Protein AF-A0A528D632-F1 (afdb_monomer_lite)

Secondary structure (DSSP, 8-state):
-HHHHHHHHHHHHHH---B-HHHHHHHHHHHHHHHT-SS---------SBGGGGTTTTT-HHHHHHTT-S-----SSGGGG-S----TT----B-TTS-HHHHHHHHHHHT-SEEEEEETTEEEEEEEHHHHHHHHH-S---TTGGG--

Foldseek 3Di:
DLQLLVQQVCCCVPVVAQADSVQSVFRSVQVVVCVPDPDDDDDDTDRPGGNPVQCVASVDPLNCLVVVSDDDDDPVDCVVVCSCPPDVPNAQAAEPPDDLVVVVVSCVVVVHQKHFHADVNHGPGMDGVVNSVCVVVDHDPDPCVVVPD

pLDDT: mean 85.79, std 14.34, range [45.31, 97.81]

Structure (mmCIF, N/CA/C/O backbone):
data_AF-A0A528D632-F1
#
_entry.id   AF-A0A528D632-F1
#
loop_
_atom_site.group_PDB
_atom_site.id
_atom_site.type_symbol
_atom_site.label_atom_id
_atom_site.label_alt_id
_atom_site.label_comp_id
_atom_site.label_asym_id
_atom_site.label_entity_id
_atom_site.label_seq_id
_atom_site.pdbx_PDB_ins_code
_atom_site.Cartn_x
_atom_site.Cartn_y
_atom_site.Cartn_z
_atom_site.occupancy
_atom_site.B_iso_or_equiv
_atom_site.auth_seq_id
_atom_site.auth_comp_id
_atom_site.auth_asym_id
_atom_site.auth_atom_id
_atom_site.pdbx_PDB_model_num
ATOM 1 N N . ASP A 1 1 ? 0.995 -3.162 16.454 1.00 77.38 1 ASP A N 1
ATOM 2 C CA . ASP A 1 1 ? 1.381 -2.647 15.122 1.00 77.38 1 ASP A CA 1
ATOM 3 C C . ASP A 1 1 ? 0.750 -3.422 13.972 1.00 77.38 1 ASP A C 1
ATOM 5 O O . ASP A 1 1 ? -0.136 -2.868 13.336 1.00 77.38 1 ASP A O 1
ATOM 9 N N . LYS A 1 2 ? 1.076 -4.706 13.749 1.00 89.50 2 LYS A N 1
ATOM 10 C CA . LYS A 1 2 ? 0.520 -5.507 12.629 1.00 89.50 2 LYS A CA 1
ATOM 11 C C . LYS A 1 2 ? -1.016 -5.512 12.542 1.00 89.50 2 LYS A C 1
ATOM 13 O O . LYS A 1 2 ? -1.573 -5.201 11.497 1.00 89.50 2 LYS A O 1
ATOM 18 N N . GLN A 1 3 ? -1.706 -5.791 13.650 1.00 91.00 3 GLN A N 1
ATOM 19 C CA . GLN A 1 3 ? -3.179 -5.802 13.692 1.00 91.00 3 GLN A CA 1
ATOM 20 C C . GLN A 1 3 ? -3.796 -4.434 13.361 1.00 91.00 3 GLN A C 1
ATOM 22 O O . GLN A 1 3 ? -4.801 -4.367 12.661 1.00 91.00 3 GLN A O 1
ATOM 27 N N . SER A 1 4 ? -3.165 -3.340 13.795 1.00 93.00 4 SER A N 1
ATOM 28 C CA . SER A 1 4 ? -3.602 -1.982 13.465 1.00 93.00 4 SER A CA 1
ATOM 29 C C . SER A 1 4 ? -3.476 -1.691 11.968 1.00 93.00 4 SER A C 1
ATOM 31 O O . SER A 1 4 ? -4.392 -1.117 11.384 1.00 93.00 4 SER A O 1
ATOM 33 N N . MET A 1 5 ? -2.364 -2.102 11.341 1.00 94.38 5 MET A N 1
ATOM 34 C CA . MET A 1 5 ? -2.154 -1.919 9.898 1.00 94.38 5 MET A CA 1
ATOM 35 C C . MET A 1 5 ? -3.162 -2.740 9.085 1.00 94.38 5 MET A C 1
ATOM 37 O O . MET A 1 5 ? -3.758 -2.231 8.140 1.00 94.38 5 MET A O 1
ATOM 41 N N . LEU A 1 6 ? -3.407 -3.992 9.481 1.00 93.56 6 LEU A N 1
ATOM 42 C CA . LEU A 1 6 ? -4.416 -4.833 8.836 1.00 93.56 6 LEU A CA 1
ATOM 43 C C . LEU A 1 6 ? -5.814 -4.225 8.975 1.00 93.56 6 LEU A C 1
ATOM 45 O O . LEU A 1 6 ? -6.523 -4.115 7.983 1.00 93.56 6 LEU A O 1
ATOM 49 N N . ALA A 1 7 ? -6.186 -3.761 10.170 1.00 95.94 7 ALA A N 1
ATOM 50 C CA . ALA A 1 7 ? -7.498 -3.169 10.408 1.00 95.94 7 ALA A CA 1
ATOM 51 C C . ALA A 1 7 ? -7.744 -1.898 9.578 1.00 95.94 7 ALA A C 1
ATOM 53 O O . ALA A 1 7 ? -8.835 -1.740 9.040 1.00 95.94 7 ALA A O 1
ATOM 54 N N . VAL A 1 8 ? -6.758 -1.001 9.426 1.00 96.50 8 VAL A N 1
ATOM 55 C CA . VAL A 1 8 ? -6.949 0.203 8.590 1.00 96.50 8 VAL A CA 1
ATOM 56 C C . VAL A 1 8 ? -7.039 -0.132 7.096 1.00 96.50 8 VAL A C 1
ATOM 58 O O . VAL A 1 8 ? -7.791 0.511 6.366 1.00 96.50 8 VAL A O 1
ATOM 61 N N . ARG A 1 9 ? -6.328 -1.165 6.630 1.00 95.88 9 ARG A N 1
ATOM 62 C CA . ARG A 1 9 ? -6.450 -1.646 5.244 1.00 95.88 9 ARG A CA 1
ATOM 63 C C . ARG A 1 9 ? -7.779 -2.363 5.002 1.00 95.88 9 ARG A C 1
ATOM 65 O O . ARG A 1 9 ? -8.373 -2.207 3.937 1.00 95.88 9 ARG A O 1
ATOM 72 N N . ASP A 1 10 ? -8.274 -3.100 5.991 1.00 96.06 10 ASP A N 1
ATOM 73 C CA . ASP A 1 10 ? -9.595 -3.735 5.957 1.00 96.06 10 ASP A CA 1
ATOM 74 C C . ASP A 1 10 ? -10.707 -2.673 5.919 1.00 96.06 10 ASP A C 1
ATOM 76 O O . ASP A 1 10 ? -11.618 -2.759 5.102 1.00 96.06 10 ASP A O 1
ATOM 80 N N . LEU A 1 11 ? -10.564 -1.602 6.708 1.00 97.06 11 LEU A N 1
ATOM 81 C CA . LEU A 1 11 ? -11.457 -0.441 6.684 1.00 97.06 11 LEU A CA 1
ATOM 82 C C . LEU A 1 11 ? -11.527 0.213 5.295 1.00 97.06 11 LEU A C 1
ATOM 84 O O . LEU A 1 11 ? -12.615 0.530 4.817 1.00 97.06 11 LEU A O 1
ATOM 88 N N . LEU A 1 12 ? -10.385 0.381 4.623 1.00 97.00 12 LEU A N 1
ATOM 89 C CA . LEU A 1 12 ? -10.356 0.902 3.256 1.00 97.00 12 LEU A CA 1
ATOM 90 C C . LEU A 1 12 ? -11.011 -0.068 2.263 1.00 97.00 12 LEU A C 1
ATOM 92 O O . LEU A 1 12 ? -11.860 0.340 1.478 1.00 97.00 12 LEU A O 1
ATOM 96 N N . SER A 1 13 ? -10.612 -1.339 2.280 1.00 96.38 13 SER A N 1
ATOM 97 C CA . SER A 1 13 ? -11.044 -2.319 1.273 1.00 96.38 13 SER A CA 1
ATOM 98 C C . SER A 1 13 ? -12.511 -2.732 1.396 1.00 96.38 13 SER A C 1
ATOM 100 O O . SER A 1 13 ? -13.128 -3.046 0.380 1.00 96.38 13 SER A O 1
ATOM 102 N N . ARG A 1 14 ? -13.080 -2.721 2.606 1.00 97.25 14 ARG A N 1
ATOM 103 C CA . ARG A 1 14 ? -14.478 -3.112 2.843 1.00 97.25 14 ARG A CA 1
ATOM 104 C C . ARG A 1 14 ? -15.439 -1.939 2.866 1.00 97.25 14 ARG A C 1
ATOM 106 O O . ARG A 1 14 ? -16.524 -2.044 2.309 1.00 97.25 14 ARG A O 1
ATOM 113 N N . GLU A 1 15 ? -15.041 -0.835 3.494 1.00 96.81 15 GLU A N 1
ATOM 114 C CA . GLU A 1 15 ? -15.937 0.300 3.752 1.00 96.81 15 GLU A CA 1
ATOM 115 C C . GLU A 1 15 ? -15.595 1.534 2.902 1.00 96.81 15 GLU A C 1
ATOM 117 O O . GLU A 1 15 ? -16.312 2.531 2.941 1.00 96.81 15 GLU A O 1
ATOM 122 N N . GLY A 1 16 ? -14.490 1.515 2.146 1.00 96.88 16 GLY A N 1
ATOM 123 C CA . GLY A 1 16 ? -14.055 2.652 1.327 1.00 96.88 16 GLY A CA 1
ATOM 124 C C . GLY A 1 16 ? -13.508 3.834 2.134 1.00 96.88 16 GLY A C 1
ATOM 125 O O . GLY A 1 16 ? -13.352 4.931 1.597 1.00 96.88 16 GLY A O 1
ATOM 126 N N . ILE A 1 17 ? -13.211 3.645 3.424 1.00 97.31 17 ILE A N 1
ATOM 127 C CA . ILE A 1 17 ? -12.763 4.725 4.310 1.00 97.31 17 ILE A CA 1
ATOM 128 C C . ILE A 1 17 ? -11.230 4.759 4.353 1.00 97.31 17 ILE A C 1
ATOM 130 O O . ILE A 1 17 ? -10.578 3.936 4.997 1.00 97.31 17 ILE A O 1
ATOM 134 N N . LEU A 1 18 ? -10.644 5.762 3.694 1.00 97.38 18 LEU A N 1
ATOM 135 C CA . LEU A 1 18 ? -9.199 6.005 3.686 1.00 97.38 18 LEU A CA 1
ATOM 136 C C . LEU A 1 18 ? -8.750 6.745 4.959 1.00 97.38 18 LEU A C 1
ATOM 138 O O . LEU A 1 18 ? -8.650 7.976 4.980 1.00 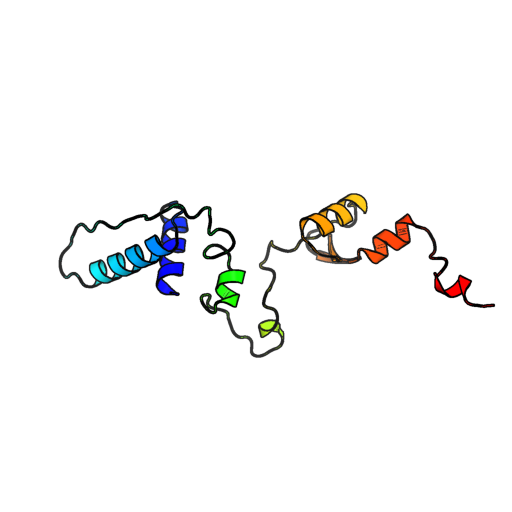97.38 18 LEU A O 1
ATOM 142 N N . ALA A 1 19 ? -8.461 5.991 6.017 1.00 97.38 19 ALA A N 1
ATOM 143 C CA . ALA A 1 19 ? -8.048 6.507 7.325 1.00 97.38 19 ALA A CA 1
ATOM 144 C C . ALA A 1 19 ? -6.544 6.331 7.607 1.00 97.38 19 ALA A C 1
ATOM 146 O O . ALA A 1 19 ? -5.868 5.525 6.970 1.00 97.38 19 ALA A O 1
ATOM 147 N N . GLY A 1 20 ? -6.010 7.074 8.580 1.00 95.94 20 GLY A N 1
ATOM 148 C CA . GLY A 1 20 ? -4.656 6.854 9.094 1.00 95.94 20 GLY A CA 1
ATOM 149 C C . GLY A 1 20 ? -4.539 5.651 10.039 1.00 95.94 20 GLY A C 1
ATOM 150 O O . GLY A 1 20 ? -5.528 5.105 10.538 1.00 95.94 20 GLY A O 1
ATOM 151 N N . SER A 1 21 ? -3.301 5.239 10.311 1.00 93.75 21 SER A N 1
ATOM 152 C CA . SER A 1 21 ? -2.975 4.013 11.057 1.00 93.75 21 SER A CA 1
ATOM 153 C C . SER A 1 21 ? -3.477 3.987 12.508 1.00 93.75 21 SER A C 1
ATOM 155 O O . SER A 1 21 ? -3.818 2.919 13.020 1.00 93.75 21 SER A O 1
ATOM 157 N N . SER A 1 22 ? -3.576 5.146 13.166 1.00 95.69 22 SER A N 1
ATOM 158 C CA . SER A 1 22 ? -4.147 5.288 14.515 1.00 95.69 22 SER A CA 1
ATOM 159 C C . SER A 1 22 ? -5.617 4.860 14.559 1.00 95.69 22 SER A C 1
ATOM 161 O O . SER A 1 22 ? -6.024 4.146 15.477 1.00 95.69 22 SER A O 1
ATOM 163 N N . SER A 1 23 ? -6.382 5.190 13.517 1.00 97.06 23 SER A N 1
ATOM 164 C CA . SER A 1 23 ? -7.759 4.718 13.327 1.00 97.06 23 SER A CA 1
ATOM 165 C C . SER A 1 23 ? -7.811 3.190 13.227 1.00 97.06 23 SER A C 1
ATOM 167 O O . SER A 1 23 ? -8.701 2.563 13.793 1.00 97.06 23 SER A O 1
ATOM 169 N N . GLY A 1 24 ? -6.810 2.571 12.590 1.00 96.25 24 GLY A N 1
ATOM 170 C CA . GLY A 1 24 ? -6.638 1.116 12.561 1.00 96.25 24 GLY A CA 1
ATOM 171 C C . GLY A 1 24 ? -6.456 0.498 13.947 1.00 96.25 24 GLY A C 1
ATOM 172 O O . GLY A 1 24 ? -7.070 -0.522 14.253 1.00 96.25 24 GLY A O 1
ATOM 173 N N . THR A 1 25 ? -5.677 1.129 14.830 1.00 96.75 25 THR A N 1
ATOM 174 C CA . THR A 1 25 ? -5.532 0.684 16.231 1.00 96.75 25 THR A CA 1
ATOM 175 C C . THR A 1 25 ? -6.862 0.735 16.979 1.00 96.75 25 THR A C 1
ATOM 177 O O . THR A 1 25 ? -7.225 -0.218 17.679 1.00 96.75 25 THR A O 1
ATOM 180 N N . LEU A 1 26 ? -7.605 1.832 16.817 1.00 97.81 26 LEU A N 1
ATOM 181 C CA . LEU A 1 26 ? -8.904 2.002 17.459 1.00 97.81 26 LEU A CA 1
ATOM 182 C C . LEU A 1 26 ? -9.930 0.997 16.923 1.00 97.81 26 LEU A C 1
ATOM 184 O O . LEU A 1 26 ? -10.650 0.382 17.709 1.00 97.81 26 LEU A O 1
ATOM 188 N N . LEU A 1 27 ? -9.961 0.775 15.608 1.00 97.50 27 LEU A N 1
ATOM 189 C CA . LEU A 1 27 ? -10.833 -0.210 14.973 1.00 97.50 27 LEU A CA 1
ATOM 190 C C . LEU A 1 27 ? -10.484 -1.637 15.402 1.00 97.50 27 LEU A C 1
ATOM 192 O O . LEU A 1 27 ? -11.369 -2.381 15.813 1.00 97.50 27 LEU A O 1
ATOM 196 N N . SER A 1 28 ? -9.203 -2.013 15.374 1.00 97.12 28 SER A N 1
ATOM 197 C CA . SER A 1 28 ? -8.739 -3.330 15.829 1.00 97.12 28 SER A CA 1
ATOM 198 C C . SER A 1 28 ? -9.178 -3.609 17.269 1.00 97.12 28 SER A C 1
ATOM 200 O O . SER A 1 28 ? -9.622 -4.713 17.589 1.00 97.12 28 SER A O 1
ATOM 202 N N . THR A 1 29 ? -9.072 -2.608 18.145 1.00 97.19 29 THR A N 1
ATOM 203 C CA . THR A 1 29 ? -9.480 -2.729 19.550 1.00 97.19 29 THR A CA 1
ATOM 204 C C . THR A 1 29 ? -10.999 -2.810 19.686 1.00 97.19 29 THR A C 1
ATOM 206 O O . THR A 1 29 ? -11.495 -3.665 20.417 1.00 97.19 29 THR A O 1
ATOM 209 N N . ALA A 1 30 ? -11.748 -1.989 18.944 1.00 97.00 30 ALA A N 1
ATOM 210 C CA . ALA A 1 30 ? -13.208 -2.031 18.933 1.00 97.00 30 ALA A CA 1
ATOM 211 C C . ALA A 1 30 ? -13.735 -3.387 18.436 1.00 97.00 30 ALA A C 1
ATOM 213 O O . ALA A 1 30 ? -14.615 -3.966 19.065 1.00 97.00 30 ALA A O 1
ATOM 214 N N . LEU A 1 31 ? -13.157 -3.941 17.365 1.00 95.56 31 LEU A N 1
ATOM 215 C CA . LEU A 1 31 ? -13.515 -5.264 16.847 1.00 95.56 31 LEU A CA 1
ATOM 216 C C . LEU A 1 31 ? -13.231 -6.370 17.864 1.00 95.56 31 LEU A C 1
ATOM 218 O O . LEU A 1 31 ? -14.060 -7.262 18.043 1.00 95.56 31 LEU A O 1
ATOM 222 N N . ARG A 1 32 ? -12.086 -6.312 18.555 1.00 96.19 32 ARG A N 1
ATOM 223 C CA . ARG A 1 32 ? -11.779 -7.247 19.643 1.00 96.19 32 ARG A CA 1
ATOM 224 C C . ARG A 1 32 ? -12.803 -7.137 20.772 1.00 96.19 32 ARG A C 1
ATOM 226 O O . ARG A 1 32 ? -13.371 -8.153 21.154 1.00 96.19 32 ARG A O 1
ATOM 233 N N . TYR A 1 33 ? -13.089 -5.920 21.233 1.00 96.31 33 TYR A N 1
ATOM 234 C CA . TYR A 1 33 ? -14.110 -5.679 22.249 1.00 96.31 33 TYR A CA 1
ATOM 235 C C . TYR A 1 33 ? -15.463 -6.256 21.822 1.00 96.31 33 TYR A C 1
ATOM 237 O O . TYR A 1 33 ? -16.060 -7.006 22.585 1.00 96.31 33 TYR A O 1
ATOM 245 N N . CYS A 1 34 ? -15.924 -5.976 20.598 1.00 96.50 34 CYS A N 1
ATOM 246 C CA . CYS A 1 34 ? -17.188 -6.492 20.067 1.00 96.50 34 CYS A CA 1
ATOM 247 C C . CYS A 1 34 ? -17.256 -8.026 20.086 1.00 96.50 34 CYS A C 1
ATOM 249 O O . CYS A 1 34 ? -18.294 -8.572 20.446 1.00 96.50 34 CYS A O 1
ATOM 251 N N . ARG A 1 35 ? -16.160 -8.719 19.744 1.00 95.81 35 ARG A N 1
ATOM 252 C CA . ARG A 1 35 ? -16.085 -10.194 19.762 1.00 95.81 35 ARG A CA 1
ATOM 253 C C . ARG A 1 35 ? -16.146 -10.788 21.169 1.00 95.81 35 ARG A C 1
ATOM 255 O O . ARG A 1 35 ? -16.583 -11.920 21.321 1.00 95.81 35 ARG A O 1
ATOM 262 N N . GLU A 1 36 ? -15.720 -10.039 22.182 1.00 97.38 36 GLU A N 1
ATOM 263 C CA . GLU A 1 36 ? -15.771 -10.454 23.589 1.00 97.38 36 GLU A CA 1
ATOM 264 C C . GLU A 1 36 ? -17.167 -10.243 24.220 1.00 97.38 36 GLU A C 1
ATOM 266 O O . GLU A 1 36 ? -17.403 -10.662 25.353 1.00 97.38 36 GLU A O 1
ATOM 271 N N . GLN A 1 37 ? -18.116 -9.601 23.521 1.00 97.44 37 GLN A N 1
ATOM 272 C CA . GLN A 1 37 ? -19.452 -9.339 24.066 1.00 97.44 37 GLN A CA 1
ATOM 273 C C . GLN A 1 37 ? -20.386 -10.542 23.907 1.00 97.44 37 GLN A C 1
ATOM 275 O O . GLN A 1 37 ? -20.523 -11.109 22.830 1.00 97.44 37 GLN A O 1
ATOM 280 N N . THR A 1 38 ? -21.112 -10.874 24.975 1.00 97.12 38 THR A N 1
ATOM 281 C CA . THR A 1 38 ? -22.133 -11.938 24.982 1.00 97.12 38 THR A CA 1
ATOM 282 C C . THR A 1 38 ? -23.506 -11.470 24.497 1.00 97.12 38 THR A C 1
ATOM 284 O O . THR A 1 38 ? -24.396 -12.283 24.264 1.00 97.12 38 THR A O 1
ATOM 287 N N . VAL A 1 39 ? -23.689 -10.157 24.346 1.00 97.06 39 VAL A N 1
ATOM 288 C CA . VAL A 1 39 ? -24.923 -9.525 23.872 1.00 97.06 39 VAL A CA 1
ATOM 289 C C . VAL A 1 39 ? -24.594 -8.481 22.814 1.00 97.06 39 VAL A C 1
ATOM 291 O O . VAL A 1 39 ? -23.543 -7.840 22.871 1.00 97.06 39 VAL A O 1
ATOM 294 N N . ALA A 1 40 ? -25.506 -8.282 21.863 1.00 95.38 40 ALA A N 1
ATOM 295 C CA . ALA A 1 40 ? -25.338 -7.279 20.819 1.00 95.38 40 ALA A CA 1
ATOM 296 C C . ALA A 1 40 ? -25.251 -5.866 21.422 1.00 95.38 40 ALA A C 1
ATOM 298 O O . ALA A 1 40 ? -26.098 -5.458 22.219 1.00 95.38 40 ALA A O 1
ATOM 299 N N . LYS A 1 41 ? -24.229 -5.105 21.016 1.00 96.06 41 LYS A N 1
ATOM 300 C CA . LYS A 1 41 ? -23.992 -3.717 21.440 1.00 96.06 41 LYS A CA 1
ATOM 301 C C . LYS A 1 41 ? -23.738 -2.825 20.229 1.00 96.06 41 LYS A C 1
ATOM 303 O O . LYS A 1 41 ? -23.304 -3.296 19.183 1.00 96.06 41 LYS A O 1
ATOM 308 N N . ARG A 1 42 ? -23.978 -1.521 20.393 1.00 97.44 42 ARG A N 1
ATOM 309 C CA . ARG A 1 42 ? -23.555 -0.490 19.434 1.00 97.44 42 ARG A CA 1
ATOM 310 C C . ARG A 1 42 ? -22.258 0.124 19.939 1.00 97.44 42 ARG A C 1
ATOM 312 O O . ARG A 1 42 ? -22.227 0.638 21.054 1.00 97.44 42 ARG A O 1
ATOM 319 N N . VAL A 1 43 ? -21.207 0.041 19.135 1.00 96.94 43 VAL A N 1
ATOM 320 C CA . VAL A 1 43 ? -19.865 0.518 19.484 1.00 96.94 43 VAL A CA 1
ATOM 321 C C . VAL A 1 43 ? -19.466 1.595 18.487 1.00 96.94 43 VAL A C 1
ATOM 323 O O . VAL A 1 43 ? -19.648 1.425 17.286 1.00 96.94 43 VAL A O 1
ATOM 326 N N . VAL A 1 44 ? -18.946 2.708 19.000 1.00 97.56 44 VAL A N 1
ATOM 327 C CA . VAL A 1 44 ? -18.468 3.845 18.207 1.00 97.56 44 VAL A CA 1
ATOM 328 C C . VAL A 1 44 ? -16.963 3.965 18.406 1.00 97.56 44 VAL A C 1
ATOM 330 O O . VAL A 1 44 ? -16.467 3.784 19.517 1.00 97.56 44 VAL A O 1
ATOM 333 N N . THR A 1 45 ? -16.240 4.262 17.329 1.00 97.00 45 THR A N 1
ATOM 334 C CA . THR A 1 45 ? -14.795 4.500 17.340 1.00 97.00 45 THR A CA 1
ATOM 335 C C . THR A 1 45 ? -14.441 5.679 16.432 1.00 97.00 45 THR A C 1
ATOM 337 O O . THR A 1 45 ? -15.289 6.138 15.666 1.00 97.00 45 THR A O 1
ATOM 340 N N . PHE A 1 46 ? -13.214 6.192 16.530 1.00 97.06 46 PHE A N 1
ATOM 341 C CA . PHE A 1 46 ? -12.784 7.387 15.800 1.00 97.06 46 PHE A CA 1
ATOM 342 C C . PHE A 1 46 ? -11.978 7.054 14.544 1.00 97.06 46 PHE A C 1
ATOM 344 O O . PHE A 1 46 ? -11.128 6.163 14.547 1.00 97.06 46 PHE A O 1
ATOM 351 N N . VAL A 1 47 ? -12.192 7.862 13.506 1.00 97.44 47 VAL A N 1
ATOM 352 C CA . VAL A 1 47 ? -11.228 8.068 12.423 1.00 97.44 47 VAL A CA 1
ATOM 353 C C . VAL A 1 47 ? -10.444 9.328 12.769 1.00 97.44 47 VAL A C 1
ATOM 355 O O . VAL A 1 47 ? -10.996 10.425 12.764 1.00 97.44 47 VAL A O 1
ATOM 358 N N . CYS A 1 48 ? -9.182 9.159 13.153 1.00 96.12 48 CYS A N 1
ATOM 359 C CA . CYS A 1 48 ? -8.359 10.240 13.694 1.00 96.12 48 CYS A CA 1
ATOM 360 C C . CYS A 1 48 ? -7.889 11.224 12.618 1.00 96.12 48 CYS A C 1
ATOM 362 O O . CYS A 1 48 ? -7.740 12.411 12.897 1.00 96.12 48 CYS A O 1
ATOM 364 N N . ASP A 1 49 ? -7.641 10.729 11.407 1.00 96.06 49 ASP A N 1
ATOM 365 C CA . ASP A 1 49 ? -7.189 11.504 10.259 1.00 96.06 49 ASP A CA 1
ATOM 366 C C . ASP A 1 49 ? -7.337 10.718 8.943 1.00 96.06 49 ASP A C 1
ATOM 368 O O . ASP A 1 49 ? -7.703 9.538 8.921 1.00 96.06 49 ASP A O 1
ATOM 372 N N . SER A 1 50 ? -7.060 11.398 7.828 1.00 95.44 50 SER A N 1
ATOM 373 C CA . SER A 1 50 ? -7.076 10.811 6.487 1.00 95.44 50 SER A CA 1
ATOM 374 C C . SER A 1 50 ? -5.806 10.011 6.194 1.00 95.44 50 SER A C 1
ATOM 376 O O . SER A 1 50 ? -4.692 10.444 6.485 1.00 95.44 50 SER A O 1
ATOM 378 N N . GLY A 1 51 ? -5.979 8.890 5.493 1.00 93.81 51 GLY A N 1
ATOM 379 C CA . GLY A 1 51 ? -4.902 8.014 5.039 1.00 93.81 51 GLY A CA 1
ATOM 380 C C . GLY A 1 51 ? -3.974 8.609 3.971 1.00 93.81 51 GLY A C 1
ATOM 381 O O . GLY A 1 51 ? -2.927 8.028 3.700 1.00 93.81 51 GLY A O 1
ATOM 382 N N . ASN A 1 52 ? -4.306 9.766 3.380 1.00 94.31 52 ASN A N 1
ATOM 383 C CA . ASN A 1 52 ? -3.592 10.323 2.218 1.00 94.31 52 ASN A CA 1
ATOM 384 C C . ASN A 1 52 ? -2.084 10.548 2.465 1.00 94.31 52 ASN A C 1
ATOM 386 O O . ASN A 1 52 ? -1.262 10.404 1.567 1.00 94.31 52 ASN A O 1
ATOM 390 N N . LYS A 1 53 ? -1.691 10.852 3.708 1.00 89.88 53 LYS A N 1
ATOM 391 C CA . LYS A 1 53 ? -0.281 11.059 4.094 1.00 89.88 53 LYS A CA 1
ATOM 392 C C . LYS A 1 53 ? 0.510 9.756 4.274 1.00 89.88 53 LYS A C 1
ATOM 394 O O . LYS A 1 53 ? 1.714 9.807 4.518 1.00 89.88 53 LYS A O 1
ATOM 399 N N . TYR A 1 54 ? -0.155 8.605 4.203 1.00 93.81 54 TYR A N 1
ATOM 400 C CA . TYR A 1 54 ? 0.416 7.293 4.510 1.00 93.81 54 TYR A CA 1
ATOM 401 C C . TYR A 1 54 ? 0.351 6.321 3.328 1.00 93.81 54 TYR A C 1
ATOM 403 O O . TYR A 1 54 ? 0.546 5.122 3.527 1.00 93.81 54 TYR A O 1
ATOM 411 N N . LEU A 1 55 ? 0.093 6.828 2.115 1.00 92.00 55 LEU A N 1
ATOM 412 C CA . LEU A 1 55 ? 0.026 6.017 0.897 1.00 92.00 55 LEU A CA 1
ATOM 413 C C . LEU A 1 55 ? 1.322 5.232 0.663 1.00 92.00 55 LEU A C 1
ATOM 415 O O . LEU A 1 55 ? 1.264 4.029 0.470 1.00 92.00 55 LEU A O 1
ATOM 419 N N . SER A 1 56 ? 2.479 5.881 0.808 1.00 87.94 56 SER A N 1
ATOM 420 C CA . SER A 1 56 ? 3.806 5.251 0.719 1.00 87.94 56 SER A CA 1
ATOM 421 C C . SER A 1 56 ? 4.255 4.536 2.003 1.00 87.94 56 SER A C 1
ATOM 423 O O . SER A 1 56 ? 5.441 4.279 2.194 1.00 87.94 56 SER A O 1
ATOM 425 N N . LYS A 1 57 ? 3.332 4.301 2.946 1.00 91.31 57 LYS A N 1
ATOM 426 C CA . LYS A 1 57 ? 3.603 3.637 4.228 1.00 91.31 57 LYS A CA 1
ATOM 427 C C . LYS A 1 57 ? 2.638 2.480 4.446 1.00 91.31 57 LYS A C 1
ATOM 429 O O . LYS A 1 57 ? 2.784 1.434 3.843 1.00 91.31 57 LYS A O 1
ATOM 434 N N . VAL A 1 58 ? 1.616 2.656 5.283 1.00 92.94 58 VAL A N 1
ATOM 435 C CA . VAL A 1 58 ? 0.693 1.572 5.666 1.00 92.94 58 VAL A CA 1
ATOM 436 C C . VAL A 1 58 ? -0.091 0.988 4.486 1.00 92.94 58 VAL A C 1
ATOM 438 O O . VAL A 1 58 ? -0.567 -0.140 4.575 1.00 92.94 58 VAL A O 1
ATOM 441 N N . PHE A 1 59 ? -0.236 1.738 3.393 1.00 92.56 59 PHE A N 1
ATOM 442 C CA . PHE A 1 59 ? -0.893 1.264 2.173 1.00 92.56 59 PHE A CA 1
ATOM 443 C C . PHE A 1 59 ? 0.084 0.729 1.120 1.00 92.56 59 PHE A C 1
ATOM 445 O O . PHE A 1 59 ? -0.367 0.207 0.104 1.00 92.56 59 PHE A O 1
ATOM 452 N N . ASP A 1 60 ? 1.387 0.812 1.380 1.00 88.56 60 ASP A N 1
ATOM 453 C CA . ASP A 1 60 ? 2.441 0.259 0.544 1.00 88.56 60 ASP A CA 1
ATOM 454 C C . ASP A 1 60 ? 2.839 -1.120 1.093 1.00 88.56 60 ASP A C 1
ATOM 456 O O . ASP A 1 60 ? 3.235 -1.280 2.253 1.00 88.56 60 ASP A O 1
ATOM 460 N N . ASP A 1 61 ? 2.689 -2.143 0.257 1.00 84.94 61 ASP A N 1
ATOM 461 C CA . ASP A 1 61 ? 3.005 -3.519 0.628 1.00 84.94 61 ASP A CA 1
ATOM 462 C C . ASP A 1 61 ? 4.503 -3.750 0.848 1.00 84.94 61 ASP A C 1
ATOM 464 O O . ASP A 1 61 ? 4.864 -4.528 1.731 1.00 84.94 61 ASP A O 1
ATOM 468 N N . PHE A 1 62 ? 5.368 -3.054 0.108 1.00 79.88 62 PHE A N 1
ATOM 469 C CA . PHE A 1 62 ? 6.815 -3.132 0.295 1.00 79.88 62 PHE A CA 1
ATOM 470 C C . PHE A 1 62 ? 7.220 -2.485 1.609 1.00 79.88 62 PHE A C 1
ATOM 472 O O . PHE A 1 62 ? 7.995 -3.067 2.362 1.00 79.88 62 PHE A O 1
ATOM 479 N N . TRP A 1 63 ? 6.641 -1.329 1.938 1.00 87.06 63 TRP A N 1
ATOM 480 C CA . TRP A 1 63 ? 6.902 -0.705 3.232 1.00 87.06 63 TRP A CA 1
ATOM 481 C C . TRP A 1 63 ? 6.500 -1.635 4.384 1.00 87.06 63 TRP A C 1
ATOM 483 O O . TRP A 1 63 ? 7.253 -1.808 5.341 1.00 87.06 63 TRP A O 1
ATOM 493 N N . LEU A 1 64 ? 5.340 -2.294 4.295 1.00 87.38 64 LEU A N 1
ATOM 494 C CA . LEU A 1 64 ? 4.927 -3.270 5.308 1.00 87.38 64 LEU A CA 1
ATOM 495 C C . LEU A 1 64 ? 5.865 -4.481 5.381 1.00 87.38 64 LEU A C 1
ATOM 497 O O . LEU A 1 64 ? 6.120 -4.959 6.488 1.00 87.38 64 LEU A O 1
ATOM 501 N N . ALA A 1 65 ? 6.371 -4.963 4.244 1.00 81.69 65 ALA A N 1
ATOM 502 C CA . ALA A 1 65 ? 7.368 -6.029 4.177 1.00 81.69 65 ALA A CA 1
ATOM 503 C C . ALA A 1 65 ? 8.658 -5.638 4.909 1.00 81.69 65 ALA A C 1
ATOM 505 O O . ALA A 1 65 ? 9.104 -6.349 5.808 1.00 81.69 65 ALA A O 1
ATOM 506 N N . GLU A 1 66 ? 9.203 -4.462 4.586 1.00 82.50 66 GLU A N 1
ATOM 507 C CA . GLU A 1 66 ? 10.422 -3.914 5.190 1.00 82.50 66 GLU A CA 1
ATOM 508 C C . GLU A 1 66 ? 10.290 -3.727 6.705 1.00 82.50 66 GLU A C 1
ATOM 510 O O . GLU A 1 66 ? 11.250 -3.939 7.443 1.00 82.50 66 GLU A O 1
ATOM 515 N N . GLN A 1 67 ? 9.099 -3.359 7.190 1.00 87.38 67 GLN A N 1
ATOM 516 C CA . GLN A 1 67 ? 8.825 -3.238 8.625 1.00 87.38 67 GLN A CA 1
ATOM 517 C C . GLN A 1 67 ? 8.508 -4.579 9.316 1.00 87.38 67 GLN A C 1
ATOM 519 O O . GLN A 1 67 ? 8.244 -4.595 10.519 1.00 87.38 67 GLN A O 1
ATOM 524 N N . GLY A 1 68 ? 8.475 -5.703 8.589 1.00 85.56 68 GLY A N 1
ATOM 525 C CA . GLY A 1 68 ? 8.082 -7.010 9.134 1.00 85.56 68 GLY A CA 1
ATOM 526 C C . GLY A 1 68 ? 6.603 -7.090 9.540 1.00 85.56 68 GLY A C 1
ATOM 527 O O . GLY A 1 68 ? 6.225 -7.871 10.415 1.00 85.56 68 GLY A O 1
ATOM 528 N N . LEU A 1 69 ? 5.756 -6.248 8.943 1.00 86.81 69 LEU A N 1
ATOM 529 C CA . LEU A 1 69 ? 4.321 -6.151 9.222 1.00 86.81 69 LEU A CA 1
ATOM 530 C C . LEU A 1 69 ? 3.463 -6.906 8.195 1.00 86.81 69 LEU A C 1
ATOM 532 O O . LEU A 1 69 ? 2.307 -7.215 8.497 1.00 86.81 69 LEU A O 1
ATOM 536 N N . ALA A 1 70 ? 4.010 -7.230 7.022 1.00 78.00 70 ALA A N 1
ATOM 537 C CA . ALA A 1 70 ? 3.388 -8.120 6.043 1.00 78.00 70 ALA A CA 1
ATOM 538 C C . ALA A 1 70 ? 3.779 -9.588 6.290 1.00 78.00 70 ALA A C 1
ATOM 540 O O . ALA A 1 70 ? 4.866 -9.886 6.782 1.00 78.00 70 ALA A O 1
ATOM 541 N N . GLU A 1 71 ? 2.878 -10.516 5.961 1.00 70.50 71 GLU A N 1
ATOM 542 C CA . GLU A 1 71 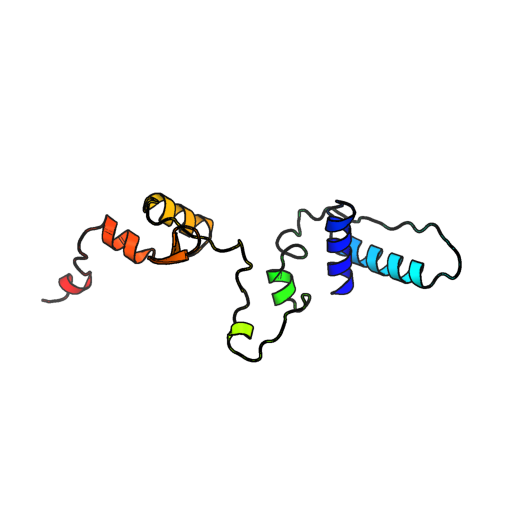? 3.234 -11.934 5.861 1.00 70.50 71 GLU A CA 1
ATOM 543 C C . GLU A 1 71 ? 3.826 -12.186 4.481 1.00 70.50 71 GLU A C 1
ATOM 545 O O . GLU A 1 71 ? 3.191 -11.888 3.472 1.00 70.50 71 GLU A O 1
ATOM 550 N N . HIS A 1 72 ? 5.041 -12.723 4.457 1.00 68.81 72 HIS A N 1
AT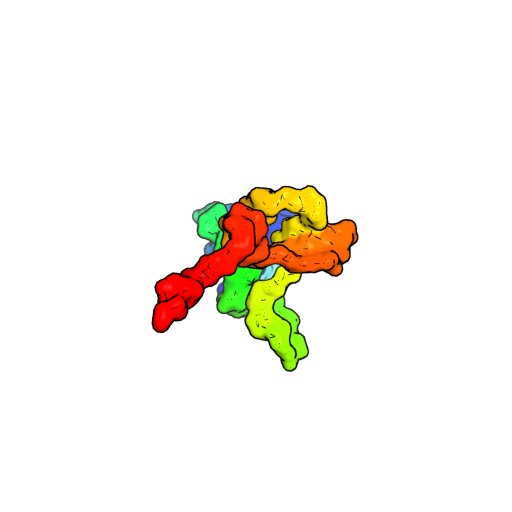OM 551 C CA . HIS A 1 72 ? 5.690 -13.194 3.246 1.00 68.81 72 HIS A CA 1
ATOM 552 C C . HIS A 1 72 ? 5.894 -14.695 3.357 1.00 68.81 72 HIS A C 1
ATOM 554 O O . HIS A 1 72 ? 6.286 -15.206 4.409 1.00 68.81 72 HIS A O 1
ATOM 560 N N . GLU A 1 73 ? 5.603 -15.392 2.267 1.00 69.94 73 GLU A N 1
ATOM 561 C CA . GLU A 1 73 ? 5.931 -16.800 2.128 1.00 69.94 73 GLU A CA 1
ATOM 562 C C . GLU A 1 73 ? 7.459 -16.915 2.077 1.00 69.94 73 GLU A C 1
ATOM 564 O O . GLU A 1 73 ? 8.087 -16.327 1.201 1.00 69.94 73 GLU A O 1
ATOM 569 N N . GLN A 1 74 ? 8.063 -17.606 3.047 1.00 73.69 74 GLN A N 1
ATOM 570 C CA . GLN A 1 74 ? 9.498 -17.888 3.007 1.00 73.69 74 GLN A CA 1
ATOM 571 C C . GLN A 1 74 ? 9.737 -19.103 2.119 1.00 73.69 74 GLN A C 1
ATOM 573 O O . GLN A 1 74 ? 9.189 -20.181 2.363 1.00 73.69 74 GLN A O 1
ATOM 578 N N . HIS A 1 75 ? 10.554 -18.926 1.090 1.00 80.00 75 HIS A N 1
ATOM 579 C CA . HIS A 1 75 ? 10.873 -19.961 0.118 1.00 80.00 75 HIS A CA 1
ATOM 580 C C . HIS A 1 75 ? 12.123 -20.769 0.495 1.00 80.00 75 HIS A C 1
ATOM 582 O O . HIS A 1 75 ? 12.293 -21.882 -0.003 1.00 80.00 75 HIS A O 1
ATOM 588 N N . GLY A 1 76 ? 12.976 -20.251 1.384 1.00 85.06 76 GLY A N 1
ATOM 589 C CA . GLY A 1 76 ? 14.230 -20.884 1.795 1.00 85.06 76 GLY A CA 1
ATOM 590 C C . GLY A 1 76 ? 15.342 -20.783 0.746 1.00 85.06 76 GLY A C 1
ATOM 591 O O . GLY A 1 76 ? 16.289 -21.568 0.781 1.00 85.06 76 GLY A O 1
ATOM 592 N N . ASP A 1 77 ? 15.227 -19.847 -0.199 1.00 85.38 77 ASP A N 1
ATOM 593 C CA . ASP A 1 77 ? 16.196 -19.623 -1.274 1.00 85.38 77 ASP A CA 1
ATOM 594 C C . ASP A 1 77 ? 16.398 -18.125 -1.569 1.00 85.38 77 ASP A C 1
ATOM 596 O O . ASP A 1 77 ? 15.932 -17.258 -0.831 1.00 85.38 77 ASP A O 1
ATOM 600 N N . LEU A 1 78 ? 17.129 -17.802 -2.644 1.00 81.44 78 LEU A N 1
ATOM 601 C CA . LEU A 1 78 ? 17.462 -16.419 -3.011 1.00 81.44 78 LEU A CA 1
ATOM 602 C C . LEU A 1 78 ? 16.237 -15.510 -3.202 1.00 81.44 78 LEU A C 1
ATOM 604 O O . LEU A 1 78 ? 16.390 -14.293 -3.115 1.00 81.44 78 LEU A O 1
ATOM 608 N N . ARG A 1 79 ? 15.036 -16.056 -3.435 1.00 76.00 79 ARG A N 1
ATOM 609 C CA . ARG A 1 79 ? 13.805 -15.259 -3.541 1.00 76.00 79 ARG A CA 1
ATOM 610 C C . ARG A 1 79 ? 13.486 -14.514 -2.248 1.00 76.00 79 ARG A C 1
ATOM 612 O O . ARG A 1 79 ? 12.954 -13.414 -2.325 1.00 76.00 79 ARG A O 1
ATOM 619 N N . ASP A 1 80 ? 13.894 -15.041 -1.094 1.00 75.81 80 ASP A N 1
ATOM 620 C CA . ASP A 1 80 ? 13.691 -14.387 0.206 1.00 75.81 80 ASP A CA 1
ATOM 621 C C . ASP A 1 80 ? 14.541 -13.113 0.368 1.00 75.81 80 ASP A C 1
ATOM 623 O O . ASP A 1 80 ? 14.259 -12.281 1.227 1.00 75.81 80 ASP A O 1
ATOM 627 N N . LEU A 1 81 ? 15.578 -12.935 -0.462 1.00 71.62 81 LEU A N 1
ATOM 628 C CA . LEU A 1 81 ? 16.396 -11.717 -0.498 1.00 71.62 81 LEU A CA 1
ATOM 629 C C . LEU A 1 81 ? 15.820 -10.651 -1.439 1.00 71.62 81 LEU A C 1
ATOM 631 O O . LEU A 1 81 ? 16.219 -9.485 -1.378 1.00 71.62 81 LEU A O 1
ATOM 635 N N . VAL A 1 82 ? 14.895 -11.028 -2.323 1.00 71.06 82 VAL A N 1
ATOM 636 C CA . VAL A 1 82 ? 14.277 -10.113 -3.280 1.00 71.06 82 VAL A CA 1
ATOM 637 C C . VAL A 1 82 ? 13.098 -9.424 -2.595 1.00 71.06 82 VAL A C 1
ATOM 639 O O . VAL A 1 82 ? 11.952 -9.836 -2.703 1.00 71.06 82 VAL A O 1
ATOM 642 N N . MET A 1 83 ? 13.381 -8.333 -1.879 1.00 55.50 83 MET A N 1
ATOM 643 C CA . MET A 1 83 ? 12.354 -7.567 -1.150 1.00 55.50 83 MET A CA 1
ATOM 644 C C . MET A 1 83 ? 11.305 -6.927 -2.070 1.00 55.50 83 MET A C 1
ATOM 646 O O . MET A 1 83 ? 10.162 -6.717 -1.669 1.00 55.50 83 MET A O 1
ATOM 650 N N . ARG A 1 84 ? 11.677 -6.642 -3.325 1.00 60.72 84 ARG A N 1
ATOM 651 C CA . ARG A 1 84 ? 10.761 -6.183 -4.375 1.00 60.72 84 ARG A CA 1
ATOM 652 C C . ARG A 1 84 ? 10.419 -7.310 -5.338 1.00 60.72 84 ARG A C 1
ATOM 654 O O . ARG A 1 84 ? 10.768 -7.255 -6.516 1.00 60.72 84 ARG A O 1
ATOM 661 N N . THR A 1 85 ? 9.737 -8.341 -4.852 1.00 55.75 85 THR A N 1
ATOM 662 C CA . THR A 1 85 ? 9.108 -9.307 -5.757 1.00 55.75 85 THR A CA 1
ATOM 663 C C . THR A 1 85 ? 8.012 -8.570 -6.514 1.00 55.75 85 THR A C 1
ATOM 665 O O . THR A 1 85 ? 6.996 -8.195 -5.928 1.00 55.75 85 THR A O 1
ATOM 668 N N . LEU A 1 86 ? 8.251 -8.304 -7.800 1.00 55.44 86 LEU A N 1
ATOM 669 C CA . LEU A 1 86 ? 7.265 -7.689 -8.684 1.00 55.44 86 LEU A CA 1
ATOM 670 C C . LEU A 1 86 ? 5.996 -8.538 -8.618 1.00 55.44 86 LEU A C 1
ATOM 672 O O . LEU A 1 86 ? 6.015 -9.717 -8.984 1.00 55.44 86 LEU A O 1
ATOM 676 N N . ARG A 1 87 ? 4.899 -7.966 -8.115 1.00 56.38 87 ARG A N 1
ATOM 677 C CA . ARG A 1 87 ? 3.604 -8.628 -8.233 1.00 56.38 87 ARG A CA 1
ATOM 678 C C . ARG A 1 87 ? 3.213 -8.623 -9.704 1.00 56.38 87 ARG A C 1
ATOM 680 O O . ARG A 1 87 ? 3.635 -7.765 -10.483 1.00 56.38 87 ARG A O 1
ATOM 687 N N . THR A 1 88 ? 2.405 -9.595 -10.099 1.00 48.75 88 THR A N 1
ATOM 688 C CA . THR A 1 88 ? 1.855 -9.669 -11.452 1.00 48.75 88 THR A CA 1
ATOM 689 C C . THR A 1 88 ? 1.139 -8.352 -11.781 1.00 48.75 88 THR A C 1
ATOM 691 O O . THR A 1 88 ? 0.113 -8.051 -11.178 1.00 48.75 88 THR A O 1
ATOM 694 N N . GLY A 1 89 ? 1.693 -7.563 -12.708 1.00 54.66 89 GLY A N 1
ATOM 695 C CA . GLY A 1 89 ? 1.181 -6.236 -13.089 1.00 54.66 89 GLY A CA 1
ATOM 696 C C . GLY A 1 89 ? 2.096 -5.051 -12.754 1.00 54.66 89 GLY A C 1
ATOM 697 O O . GLY A 1 89 ? 1.933 -3.995 -13.357 1.00 54.66 89 GLY A O 1
ATOM 698 N N . ASP A 1 90 ? 3.100 -5.233 -11.891 1.00 66.50 90 ASP A N 1
ATOM 699 C CA . ASP A 1 90 ? 4.027 -4.162 -11.474 1.00 66.50 90 ASP A CA 1
ATOM 700 C C . ASP A 1 90 ? 5.272 -4.046 -12.376 1.00 66.50 90 ASP A C 1
ATOM 702 O O . ASP A 1 90 ? 6.162 -3.229 -12.133 1.00 66.50 90 ASP A O 1
ATOM 706 N N . ILE A 1 91 ? 5.371 -4.875 -13.422 1.00 74.12 91 ILE A N 1
ATOM 707 C CA . ILE A 1 91 ? 6.522 -4.885 -14.329 1.00 74.12 91 ILE A CA 1
ATOM 708 C C . ILE A 1 91 ? 6.423 -3.694 -15.284 1.00 74.12 91 ILE A C 1
ATOM 710 O O . ILE A 1 91 ? 5.641 -3.691 -16.239 1.00 74.12 91 ILE A O 1
ATOM 714 N N . VAL A 1 92 ? 7.283 -2.704 -15.071 1.00 86.62 92 VAL A N 1
ATOM 715 C CA . VAL A 1 92 ? 7.512 -1.639 -16.047 1.00 86.62 92 VAL A CA 1
ATOM 716 C C . VAL A 1 92 ? 8.244 -2.259 -17.233 1.00 86.62 92 VAL A C 1
ATOM 718 O O . VAL A 1 92 ? 9.378 -2.703 -17.105 1.00 86.62 92 VAL A O 1
ATOM 721 N N . SER A 1 93 ? 7.568 -2.336 -18.374 1.00 92.50 93 SER A N 1
ATOM 722 C CA . SER A 1 93 ? 8.043 -2.982 -19.604 1.00 92.50 93 SER A CA 1
ATOM 723 C C . SER A 1 93 ? 7.766 -2.105 -20.825 1.00 92.50 93 SER A C 1
ATOM 725 O O . SER A 1 93 ? 7.078 -1.080 -20.717 1.00 92.50 93 SER A O 1
ATOM 727 N N . VAL A 1 94 ? 8.303 -2.507 -21.976 1.00 95.19 94 VAL A N 1
ATOM 728 C CA . VAL A 1 94 ? 8.030 -1.920 -23.298 1.00 95.19 94 VAL A CA 1
ATOM 729 C C . VAL A 1 94 ? 7.693 -3.003 -24.316 1.00 95.19 94 VAL A C 1
ATOM 731 O O . VAL A 1 94 ? 8.157 -4.134 -24.188 1.00 95.19 94 VAL A O 1
ATOM 734 N N . GLY A 1 95 ? 6.901 -2.658 -25.330 1.00 95.50 95 GLY A N 1
ATOM 735 C CA . GLY A 1 95 ? 6.712 -3.498 -26.514 1.00 95.50 95 GLY A CA 1
ATOM 736 C C . GLY A 1 95 ? 7.910 -3.462 -27.476 1.00 95.50 95 GLY A C 1
ATOM 737 O O . GLY A 1 95 ? 8.668 -2.488 -27.459 1.00 95.50 95 GLY A O 1
ATOM 738 N N . PRO A 1 96 ? 8.073 -4.479 -28.346 1.00 95.38 96 PRO A N 1
ATOM 739 C CA . PRO A 1 96 ? 9.156 -4.526 -29.335 1.00 95.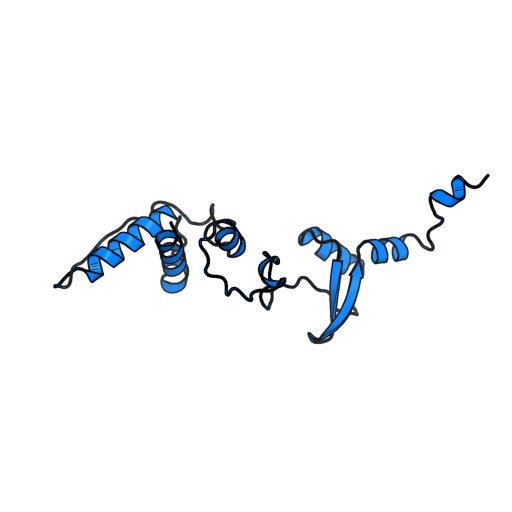38 96 PRO A CA 1
ATOM 740 C C . PRO A 1 96 ? 9.097 -3.374 -30.350 1.00 95.38 96 PRO A C 1
ATOM 742 O O . PRO A 1 96 ? 10.134 -2.947 -30.850 1.00 95.38 96 PRO A O 1
ATOM 745 N N . ASP A 1 97 ? 7.901 -2.839 -30.603 1.00 94.75 97 ASP A N 1
ATOM 746 C CA . ASP A 1 97 ? 7.666 -1.738 -31.542 1.00 94.75 97 ASP A CA 1
ATOM 747 C C . ASP A 1 97 ? 7.599 -0.356 -30.856 1.00 94.75 97 ASP A C 1
ATOM 749 O O . ASP A 1 97 ? 7.314 0.658 -31.502 1.00 94.75 97 ASP A O 1
ATOM 753 N N . GLU A 1 98 ? 7.825 -0.273 -29.537 1.00 94.31 98 GLU A N 1
ATOM 754 C CA . GLU A 1 98 ? 7.862 1.016 -28.839 1.00 94.31 98 GLU A CA 1
ATOM 755 C C . GLU A 1 98 ? 9.156 1.787 -29.144 1.00 94.31 98 GLU A C 1
ATOM 757 O O . GLU A 1 98 ? 10.255 1.240 -29.177 1.00 94.31 98 GLU A O 1
ATOM 762 N N . SER A 1 99 ? 9.039 3.109 -29.317 1.00 93.50 99 SER A N 1
ATOM 763 C CA . SER A 1 99 ? 10.210 3.961 -29.556 1.00 93.50 99 SER A CA 1
ATOM 764 C C . SER A 1 99 ? 11.183 3.976 -28.369 1.00 93.50 99 SER A C 1
ATOM 766 O O . SER A 1 99 ? 10.768 3.976 -27.207 1.00 93.50 99 SER A O 1
ATOM 768 N N . LEU A 1 100 ? 12.482 4.128 -28.656 1.00 92.44 100 LEU A N 1
ATOM 769 C CA . LEU A 1 100 ? 13.516 4.283 -27.622 1.00 92.44 100 LEU A CA 1
ATOM 770 C C . LEU A 1 100 ? 13.260 5.487 -26.703 1.00 92.44 100 LEU A C 1
ATOM 772 O O . LEU A 1 100 ? 13.566 5.438 -25.515 1.00 92.44 100 LEU A O 1
ATOM 776 N N . LEU A 1 101 ? 12.638 6.553 -27.221 1.00 91.25 101 LEU A N 1
ATOM 777 C CA . LEU A 1 101 ? 12.248 7.710 -26.414 1.00 91.25 101 LEU A CA 1
ATOM 778 C C . LEU A 1 101 ? 11.183 7.342 -25.370 1.00 91.25 101 LEU A C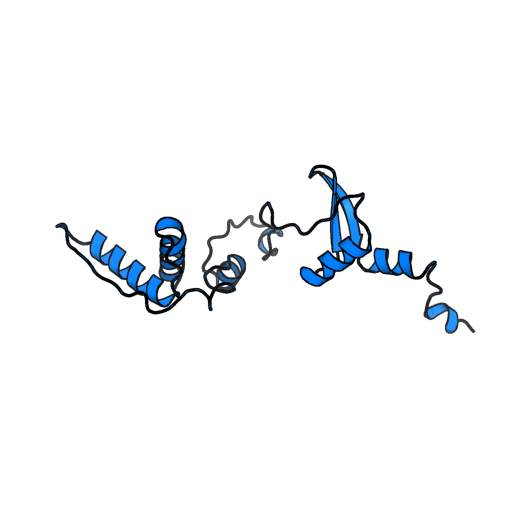 1
ATOM 780 O O . LEU A 1 101 ? 11.263 7.787 -24.225 1.00 91.25 101 LEU A O 1
ATOM 784 N N . ASN A 1 102 ? 10.206 6.509 -25.741 1.00 92.75 102 ASN A N 1
ATOM 785 C CA . ASN A 1 102 ? 9.206 6.006 -24.798 1.00 92.75 102 ASN A CA 1
ATOM 786 C C . ASN A 1 102 ? 9.836 5.065 -23.771 1.00 92.75 102 ASN A C 1
ATOM 788 O O . ASN A 1 102 ? 9.507 5.172 -22.588 1.00 92.75 102 ASN A O 1
ATOM 792 N N . ALA A 1 103 ? 10.757 4.195 -24.198 1.00 94.06 103 ALA A N 1
ATOM 793 C CA . ALA A 1 103 ? 11.509 3.325 -23.298 1.00 94.06 103 ALA A CA 1
ATOM 794 C C . ALA A 1 103 ? 12.289 4.144 -22.258 1.00 94.06 103 ALA A C 1
ATOM 796 O O . ALA A 1 103 ? 12.072 3.979 -21.057 1.00 94.06 103 ALA A O 1
ATOM 797 N N . TYR A 1 104 ? 13.080 5.126 -22.699 1.00 92.62 104 TYR A N 1
ATOM 798 C CA . TYR A 1 104 ? 13.799 6.037 -21.806 1.00 92.62 104 TYR A CA 1
ATOM 799 C C . TYR A 1 104 ? 12.851 6.838 -20.896 1.00 92.62 104 TYR A C 1
ATOM 801 O O . TYR A 1 104 ? 13.069 6.975 -19.691 1.00 92.62 104 TYR A O 1
ATOM 809 N N . GLY A 1 105 ? 11.729 7.323 -21.434 1.00 90.81 105 GLY A N 1
ATOM 810 C CA . GLY A 1 105 ? 10.710 8.021 -20.651 1.00 90.81 105 GLY A CA 1
ATOM 811 C C . GLY A 1 105 ? 10.040 7.146 -19.583 1.00 90.81 105 GLY A C 1
ATOM 812 O O . GLY A 1 105 ? 9.594 7.668 -18.559 1.00 90.81 105 GLY A O 1
ATOM 813 N N . ARG A 1 106 ? 9.938 5.826 -19.787 1.00 91.75 106 ARG A N 1
ATOM 814 C CA . ARG A 1 106 ? 9.475 4.872 -18.763 1.00 91.75 106 ARG A CA 1
ATOM 815 C C . ARG A 1 106 ? 10.558 4.622 -17.716 1.00 91.75 106 ARG A C 1
ATOM 817 O O . ARG A 1 106 ? 10.256 4.774 -16.538 1.00 91.75 106 ARG A O 1
ATOM 824 N N . MET A 1 107 ? 11.799 4.361 -18.136 1.00 91.50 107 MET A N 1
ATOM 825 C CA . MET A 1 107 ? 12.967 4.225 -17.249 1.00 91.50 107 MET A CA 1
ATOM 826 C C . MET A 1 107 ? 13.037 5.375 -16.233 1.00 91.50 107 MET A C 1
ATOM 828 O O . MET A 1 107 ? 13.008 5.153 -15.025 1.00 91.50 107 MET A O 1
ATOM 832 N N . ARG A 1 108 ? 12.982 6.624 -16.716 1.00 89.06 108 ARG A N 1
ATOM 833 C CA . ARG A 1 108 ? 13.060 7.829 -15.869 1.00 89.06 108 ARG A CA 1
ATOM 834 C C . ARG A 1 108 ? 11.876 8.003 -14.919 1.00 89.06 108 ARG A C 1
ATOM 836 O O . ARG A 1 108 ? 12.064 8.480 -13.807 1.00 89.06 108 ARG A O 1
ATOM 843 N N . ARG A 1 109 ? 10.655 7.658 -15.343 1.00 83.75 109 ARG A N 1
ATOM 844 C CA . ARG A 1 109 ? 9.453 7.767 -14.491 1.00 83.75 109 ARG A CA 1
ATOM 845 C C . ARG A 1 109 ? 9.398 6.690 -13.414 1.00 83.75 109 ARG A C 1
ATOM 847 O O . ARG A 1 109 ? 8.787 6.915 -12.375 1.00 83.75 109 ARG A O 1
ATOM 854 N N . SER A 1 110 ? 9.997 5.541 -13.691 1.00 83.44 110 SER A N 1
ATOM 855 C CA . SER A 1 110 ? 9.984 4.373 -12.816 1.00 83.44 110 SER A CA 1
ATOM 856 C C . SER A 1 110 ? 11.269 4.201 -12.006 1.00 83.44 110 SER A C 1
ATOM 858 O O . SER A 1 110 ? 11.336 3.267 -11.216 1.00 83.44 110 SER A O 1
ATOM 860 N N . ASP A 1 111 ? 12.243 5.101 -12.176 1.00 83.94 111 ASP A N 1
ATOM 861 C CA . ASP A 1 111 ? 13.555 5.080 -11.515 1.00 83.94 111 ASP A CA 1
ATOM 862 C C . ASP A 1 111 ? 14.304 3.748 -11.719 1.00 83.94 111 ASP A C 1
ATOM 864 O O . ASP A 1 111 ? 14.824 3.139 -10.787 1.00 83.94 111 ASP A O 1
ATOM 868 N N . VAL A 1 112 ? 14.309 3.266 -12.967 1.00 88.12 112 VAL A N 1
ATOM 869 C CA . VAL A 1 112 ? 14.999 2.036 -13.392 1.00 88.12 112 VAL A CA 1
ATOM 870 C C . VAL A 1 112 ? 15.853 2.303 -14.627 1.00 88.12 112 VAL A C 1
ATOM 872 O O . VAL A 1 112 ? 15.485 3.130 -15.456 1.00 88.12 112 VAL A O 1
ATOM 875 N N . SER A 1 113 ? 16.963 1.580 -14.779 1.00 91.62 113 SER A N 1
ATOM 876 C CA . SER A 1 113 ? 17.873 1.694 -15.933 1.00 91.62 113 SER A CA 1
ATOM 877 C C . SER A 1 113 ? 17.695 0.582 -16.970 1.00 91.62 113 SER A C 1
ATOM 879 O O . SER A 1 113 ? 18.332 0.610 -18.018 1.00 91.62 113 SER A O 1
ATOM 881 N N . GLN A 1 114 ? 16.829 -0.399 -16.701 1.00 94.19 114 GLN A N 1
ATOM 882 C CA . GLN A 1 114 ? 16.523 -1.501 -17.611 1.00 94.19 114 GLN A CA 1
ATOM 883 C C . GLN A 1 114 ? 15.025 -1.722 -17.712 1.00 94.19 114 GLN A C 1
ATOM 885 O O . GLN A 1 114 ? 14.303 -1.594 -16.722 1.00 94.19 114 GLN A O 1
ATOM 890 N N . LEU A 1 115 ? 14.573 -2.122 -18.898 1.00 94.56 115 LEU A N 1
ATOM 891 C CA . LEU A 1 115 ? 13.201 -2.547 -19.134 1.00 94.56 115 LEU A CA 1
ATOM 892 C C . LEU A 1 115 ? 13.179 -3.898 -19.863 1.00 94.56 115 LEU A C 1
ATOM 894 O O . LEU A 1 115 ? 13.852 -4.049 -20.885 1.00 94.56 115 LEU A O 1
ATOM 898 N N . PRO A 1 116 ? 12.390 -4.882 -19.396 1.00 94.88 116 PRO A N 1
ATOM 899 C CA . PRO A 1 116 ? 12.064 -6.047 -20.202 1.00 94.88 116 PRO A CA 1
ATOM 900 C C . PRO A 1 116 ? 11.220 -5.636 -21.414 1.00 94.88 116 PRO A C 1
ATOM 902 O O . PRO A 1 116 ? 10.293 -4.824 -21.304 1.00 94.88 116 PRO A O 1
ATOM 905 N N . VAL A 1 117 ? 11.525 -6.242 -22.560 1.00 95.56 117 VAL A N 1
ATOM 906 C CA . VAL A 1 117 ? 10.744 -6.117 -23.791 1.00 95.56 117 VAL A CA 1
ATOM 907 C C . VAL A 1 117 ? 9.758 -7.277 -23.841 1.00 95.56 117 VAL A C 1
ATOM 909 O O . VAL A 1 117 ? 10.172 -8.442 -23.854 1.00 95.56 117 VAL A O 1
ATOM 912 N N . LEU A 1 118 ? 8.463 -6.969 -23.826 1.00 94.44 118 LEU A N 1
ATOM 913 C CA . LEU A 1 118 ? 7.388 -7.958 -23.828 1.00 94.44 118 LEU A CA 1
ATOM 914 C C . LEU A 1 118 ? 6.591 -7.887 -25.135 1.00 94.44 118 LEU A C 1
ATOM 916 O O . LEU A 1 118 ? 6.133 -6.815 -25.517 1.00 94.44 118 LEU A O 1
ATOM 920 N N . ASP A 1 119 ? 6.371 -9.036 -25.766 1.00 95.38 119 ASP A N 1
ATOM 921 C CA . ASP A 1 119 ? 5.500 -9.205 -26.932 1.00 95.38 119 ASP A CA 1
ATOM 922 C C . ASP A 1 119 ? 4.340 -10.135 -26.561 1.00 95.38 119 ASP A C 1
ATOM 924 O O . ASP A 1 119 ? 4.567 -11.268 -26.131 1.00 95.38 119 ASP A O 1
ATOM 928 N N . ASP A 1 120 ? 3.102 -9.638 -26.608 1.00 90.88 120 ASP A N 1
ATOM 929 C CA . ASP A 1 120 ? 1.906 -10.339 -26.109 1.00 90.88 120 ASP A CA 1
ATOM 930 C C . ASP A 1 120 ? 2.100 -10.984 -24.715 1.00 90.88 120 ASP A C 1
ATOM 932 O O . ASP A 1 120 ? 1.688 -12.114 -24.435 1.00 90.88 120 ASP A O 1
ATOM 936 N N . GLY A 1 121 ? 2.784 -10.261 -23.820 1.00 85.94 121 GLY A N 1
ATOM 937 C CA . GLY A 1 121 ? 3.088 -10.707 -22.456 1.00 85.94 121 GLY A CA 1
ATOM 938 C C . GLY A 1 121 ? 4.225 -11.731 -22.344 1.00 85.94 121 GLY A C 1
ATOM 939 O O . GLY A 1 121 ? 4.548 -12.156 -21.234 1.00 85.94 121 GLY A O 1
ATOM 940 N N . LYS A 1 122 ? 4.861 -12.119 -23.453 1.00 91.75 122 LYS A N 1
ATOM 941 C CA . LYS A 1 122 ? 6.046 -12.984 -23.467 1.00 91.75 122 LYS A CA 1
ATOM 942 C C . LYS A 1 122 ? 7.316 -12.147 -23.478 1.00 91.75 122 LYS A C 1
ATOM 944 O O . LYS A 1 122 ? 7.436 -11.204 -24.249 1.00 91.75 122 LYS A O 1
ATOM 949 N N . LEU A 1 123 ? 8.288 -12.520 -22.650 1.00 93.81 123 LEU A N 1
ATOM 950 C CA . LEU A 1 123 ? 9.599 -11.877 -22.632 1.00 93.81 123 LEU A CA 1
ATOM 951 C C . LEU A 1 123 ? 10.368 -12.202 -23.918 1.00 93.81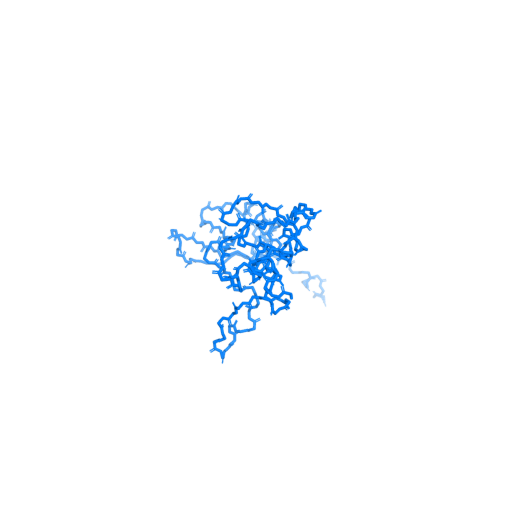 123 LEU A C 1
ATOM 953 O O . LEU A 1 123 ? 10.700 -13.363 -24.152 1.00 93.81 123 LEU A O 1
ATOM 957 N N . VAL A 1 124 ? 10.663 -11.177 -24.720 1.00 96.62 124 VAL A N 1
ATOM 958 C CA . VAL A 1 124 ? 11.417 -11.304 -25.981 1.00 96.62 124 VAL A CA 1
ATOM 959 C C . VAL A 1 124 ? 12.794 -10.641 -25.934 1.00 96.62 124 VAL A C 1
ATOM 961 O O . VAL A 1 124 ? 13.624 -10.905 -26.799 1.00 96.62 124 VAL A O 1
ATOM 964 N N . GLY A 1 125 ? 13.074 -9.824 -24.917 1.00 94.69 125 GLY A N 1
ATOM 965 C CA . GLY A 1 125 ? 14.380 -9.193 -24.751 1.00 94.69 125 GLY A CA 1
ATOM 966 C C . GLY A 1 125 ? 14.470 -8.279 -23.534 1.00 94.69 125 GLY A C 1
ATOM 967 O O . GLY A 1 125 ? 13.563 -8.222 -22.703 1.00 94.69 125 GLY A O 1
ATOM 968 N N . ILE A 1 126 ? 15.577 -7.550 -23.448 1.00 95.50 126 ILE A N 1
ATOM 969 C CA . ILE A 1 126 ? 15.826 -6.493 -22.466 1.00 95.50 126 ILE A CA 1
ATOM 970 C C . ILE A 1 126 ? 16.446 -5.302 -23.196 1.00 95.50 126 ILE A C 1
ATOM 972 O O . ILE A 1 126 ? 17.200 -5.500 -24.147 1.00 95.50 126 ILE A O 1
ATOM 976 N N . VAL A 1 127 ? 16.105 -4.090 -22.768 1.00 94.56 127 VAL A N 1
ATOM 977 C CA . VAL A 1 127 ? 16.765 -2.856 -23.201 1.00 94.56 127 VAL A CA 1
ATOM 978 C C . VAL A 1 127 ? 17.294 -2.120 -21.974 1.00 94.56 127 VAL A C 1
ATOM 980 O O . VAL A 1 127 ? 16.557 -1.903 -21.007 1.00 94.56 127 VAL A O 1
ATOM 983 N N . ASP A 1 128 ? 18.572 -1.765 -22.006 1.00 95.00 128 ASP A N 1
ATOM 984 C CA . ASP A 1 128 ? 19.263 -0.974 -20.989 1.00 95.00 128 ASP A CA 1
ATOM 985 C C . ASP A 1 128 ? 19.423 0.484 -21.462 1.00 95.00 128 ASP A C 1
ATOM 987 O O . ASP A 1 128 ? 19.435 0.783 -22.658 1.00 95.00 128 ASP A O 1
ATOM 991 N N . GLU A 1 129 ? 19.549 1.421 -20.526 1.00 91.69 129 GLU A N 1
ATOM 992 C CA . GLU A 1 129 ? 19.867 2.822 -20.821 1.00 91.69 129 GLU A CA 1
ATOM 993 C C . GLU A 1 129 ? 21.142 2.962 -21.676 1.00 91.69 129 GLU A C 1
ATOM 995 O O . GLU A 1 129 ? 21.206 3.811 -22.567 1.00 91.69 129 GLU A O 1
ATOM 1000 N N . SER A 1 130 ? 22.134 2.093 -21.464 1.00 89.56 130 SER A N 1
ATOM 1001 C CA . SER A 1 130 ? 23.357 2.032 -22.269 1.00 89.56 130 SER A CA 1
ATOM 1002 C C . SER A 1 130 ? 23.113 1.597 -23.719 1.00 89.56 130 SER A C 1
ATOM 1004 O O . SER A 1 130 ? 23.758 2.148 -24.613 1.00 89.56 130 SER A O 1
ATOM 1006 N N . ASP A 1 131 ? 22.150 0.704 -23.982 1.00 89.19 131 ASP A N 1
ATOM 1007 C CA . ASP A 1 131 ? 21.746 0.330 -25.347 1.00 89.19 131 ASP A CA 1
ATOM 1008 C C . ASP A 1 131 ? 21.135 1.535 -26.074 1.00 89.19 131 ASP A C 1
ATOM 1010 O O . ASP A 1 131 ? 21.438 1.800 -27.240 1.00 89.19 131 ASP A O 1
ATOM 1014 N N . ILE A 1 132 ? 20.302 2.304 -25.361 1.00 89.06 132 ILE A N 1
ATOM 1015 C CA . ILE A 1 132 ? 19.688 3.531 -25.881 1.00 89.06 132 ILE A CA 1
ATOM 1016 C C . ILE A 1 132 ? 20.771 4.568 -26.192 1.00 89.06 132 ILE A C 1
ATOM 1018 O O . ILE A 1 132 ? 20.768 5.148 -27.278 1.00 89.06 132 ILE A O 1
ATOM 1022 N N . LEU A 1 133 ? 21.712 4.784 -25.269 1.00 85.38 133 LEU A N 1
ATOM 1023 C CA . LEU A 1 133 ? 22.803 5.741 -25.446 1.00 85.38 133 LEU A CA 1
ATOM 1024 C C . LEU A 1 133 ? 23.688 5.371 -26.644 1.00 85.38 133 LEU A C 1
ATOM 1026 O O . LEU A 1 133 ? 23.942 6.217 -27.502 1.00 85.38 133 LEU A O 1
ATOM 1030 N N . ALA A 1 134 ? 24.088 4.101 -26.749 1.00 83.38 134 ALA A N 1
ATOM 1031 C CA . ALA A 1 134 ? 24.899 3.600 -27.856 1.00 83.38 134 ALA A CA 1
ATOM 1032 C C . ALA A 1 134 ? 24.195 3.748 -29.217 1.00 83.38 134 ALA A C 1
ATOM 1034 O O . ALA A 1 134 ? 24.847 3.989 -30.234 1.00 83.38 134 ALA A O 1
ATOM 1035 N N . HIS A 1 135 ? 22.865 3.633 -29.252 1.00 81.50 135 HIS A N 1
ATOM 1036 C CA . HIS A 1 135 ? 22.090 3.806 -30.479 1.00 81.50 135 HIS A CA 1
ATOM 1037 C C . HIS A 1 135 ? 21.930 5.278 -30.895 1.00 81.50 135 HIS A C 1
ATOM 1039 O O . HIS A 1 135 ? 21.853 5.571 -32.087 1.00 81.50 135 HIS A O 1
ATOM 1045 N N . VAL A 1 136 ? 21.883 6.208 -29.934 1.00 78.62 136 VAL A N 1
ATOM 1046 C CA . VAL A 1 136 ? 21.729 7.650 -30.199 1.00 78.62 136 VAL A CA 1
ATOM 1047 C C . VAL A 1 136 ? 23.060 8.318 -30.559 1.00 78.62 136 VAL A C 1
ATOM 1049 O O . VAL A 1 136 ? 23.077 9.202 -31.414 1.00 78.62 136 VAL A O 1
ATOM 1052 N N . GLU A 1 137 ? 24.173 7.908 -29.944 1.00 64.38 137 GLU A N 1
ATOM 1053 C CA . GLU A 1 137 ? 25.489 8.533 -30.167 1.00 64.38 137 GLU A CA 1
ATOM 1054 C C . GLU A 1 137 ? 26.246 7.998 -31.402 1.00 64.38 137 GLU A C 1
ATOM 1056 O O . GLU A 1 137 ? 27.214 8.621 -31.842 1.00 64.38 137 GLU A O 1
ATOM 1061 N N . GLY A 1 138 ? 25.801 6.897 -32.021 1.00 57.44 138 GLY A N 1
ATOM 1062 C CA . GLY A 1 138 ? 26.599 6.189 -33.030 1.00 57.44 138 GLY A CA 1
ATOM 1063 C C . GLY A 1 138 ? 27.771 5.420 -32.393 1.00 57.44 138 GLY A C 1
ATOM 1064 O O . GLY A 1 138 ? 27.909 5.418 -31.171 1.00 57.44 138 GLY A O 1
ATOM 1065 N N . PRO A 1 139 ? 28.604 4.702 -33.178 1.00 51.50 139 PRO A N 1
ATOM 1066 C CA . PRO A 1 139 ? 29.630 3.817 -32.629 1.00 51.50 139 PRO A CA 1
ATOM 1067 C C . PRO A 1 139 ? 30.566 4.577 -31.684 1.00 51.50 139 PRO A C 1
ATOM 1069 O O . PRO A 1 139 ? 31.193 5.563 -32.063 1.00 51.50 139 PRO A O 1
ATOM 1072 N N . TYR A 1 140 ? 30.623 4.084 -30.449 1.00 49.78 140 TYR A N 1
ATOM 1073 C CA . TYR A 1 140 ? 31.375 4.623 -29.325 1.00 49.78 140 TYR A CA 1
ATOM 1074 C C . TYR A 1 140 ? 32.865 4.750 -29.682 1.00 49.78 140 TYR A C 1
ATOM 1076 O O . TYR A 1 140 ? 33.600 3.763 -29.643 1.00 49.78 140 TYR A O 1
ATOM 1084 N N . ASP A 1 141 ? 33.324 5.956 -30.022 1.00 56.53 141 ASP A N 1
ATOM 1085 C CA . ASP A 1 141 ? 34.754 6.262 -29.999 1.00 56.53 141 ASP A CA 1
ATOM 1086 C C . ASP A 1 141 ? 35.140 6.347 -28.524 1.00 56.53 141 ASP A C 1
ATOM 1088 O O . ASP A 1 141 ? 34.743 7.271 -27.799 1.00 56.53 141 ASP A O 1
ATOM 1092 N N . SER A 1 142 ? 35.778 5.291 -28.022 1.00 55.34 142 SER A N 1
ATOM 1093 C CA . SER A 1 142 ? 35.930 5.129 -26.589 1.00 55.34 142 SER A CA 1
ATOM 1094 C C . SER A 1 142 ? 36.756 6.291 -26.041 1.00 55.34 142 SER A C 1
ATOM 1096 O O . SER A 1 142 ? 37.786 6.687 -26.587 1.00 55.34 142 SER A O 1
ATOM 1098 N N . ARG A 1 143 ? 36.340 6.834 -24.893 1.00 50.62 143 ARG A N 1
ATOM 1099 C CA . ARG A 1 143 ? 37.115 7.835 -24.135 1.00 50.62 143 ARG A CA 1
ATOM 1100 C C . ARG A 1 143 ? 38.583 7.415 -23.928 1.00 50.62 143 ARG A C 1
ATOM 1102 O O . ARG A 1 143 ? 39.436 8.271 -23.709 1.00 50.62 143 ARG A O 1
ATOM 1109 N N . TRP A 1 144 ? 38.858 6.113 -23.999 1.00 54.03 144 TRP A N 1
ATOM 1110 C CA . TRP A 1 144 ? 40.163 5.482 -23.843 1.00 54.03 144 TRP A CA 1
ATOM 1111 C C . TRP A 1 144 ? 41.044 5.534 -25.096 1.00 54.03 144 TRP A C 1
ATOM 1113 O O . TRP A 1 144 ? 42.266 5.502 -24.956 1.00 54.03 144 TRP A O 1
ATOM 1123 N N . ASP A 1 145 ? 40.478 5.690 -26.293 1.00 55.88 145 ASP A N 1
ATOM 1124 C CA . ASP A 1 145 ? 41.260 5.785 -27.534 1.00 55.88 145 ASP A CA 1
ATOM 1125 C C . ASP A 1 145 ? 42.006 7.125 -27.647 1.00 55.88 145 ASP A C 1
ATOM 1127 O O . ASP A 1 145 ? 43.046 7.208 -28.293 1.00 55.88 145 ASP A O 1
ATOM 1131 N N . ARG A 1 146 ? 41.582 8.148 -26.890 1.00 53.06 146 ARG A N 1
ATOM 1132 C CA . ARG A 1 146 ? 42.308 9.427 -26.753 1.00 53.06 146 ARG A CA 1
ATOM 1133 C C . ARG A 1 146 ? 43.571 9.349 -25.888 1.00 53.06 146 ARG A C 1
ATOM 1135 O O . ARG A 1 146 ? 44.342 10.304 -25.872 1.00 53.06 146 ARG A O 1
ATOM 1142 N N . PHE A 1 147 ? 43.773 8.251 -25.156 1.00 54.78 147 PHE A N 1
ATOM 1143 C CA . PHE A 1 147 ? 44.932 8.044 -24.276 1.00 54.78 147 PHE A CA 1
ATOM 1144 C C . PHE A 1 147 ? 45.923 6.999 -24.809 1.00 54.78 147 PHE A C 1
ATOM 1146 O O . PHE A 1 147 ? 46.917 6.717 -24.144 1.00 54.78 147 PHE A O 1
ATOM 1153 N N . LYS A 1 148 ? 45.689 6.440 -26.004 1.00 47.28 148 LYS A N 1
ATOM 1154 C CA . LYS A 1 148 ? 46.682 5.630 -26.722 1.00 47.28 148 LYS A CA 1
ATOM 1155 C C . LYS A 1 148 ? 47.527 6.537 -27.623 1.00 47.28 148 LYS A C 1
ATOM 1157 O O . LYS A 1 148 ? 47.238 6.674 -28.809 1.00 47.28 148 LYS A O 1
ATOM 1162 N N . ALA A 1 149 ? 48.543 7.161 -27.031 1.00 45.31 149 ALA A N 1
ATOM 1163 C CA . ALA A 1 149 ? 49.676 7.769 -27.730 1.00 45.31 149 ALA A CA 1
ATOM 1164 C C . ALA A 1 149 ? 50.946 6.970 -27.422 1.00 45.31 149 ALA A C 1
ATOM 1166 O O . ALA A 1 149 ? 51.087 6.544 -26.252 1.00 45.31 149 ALA A O 1
#

Radius of gyration: 24.12 Å; chains: 1; bounding box: 75×32×58 Å

Sequence (149 aa):
DKQSMLAVRDLLSREGILAGSSSGTLLSTALRYCREQTVAKRVVTFVCDSGNKYLSKVFDDFWLAEQGLAEHEQHGDLRDLVMRTLRTGDIVSVGPDESLLNAYGRMRRSDVSQLPVLDDGKLVGIVDESDILAHVEGPYDSRWDRFKA